Protein AF-0000000084900577 (afdb_homodimer)

Secondary structure (DSSP, 8-state):
-HHHHTB-TTTSSSBP-EEEETT-EEEE-HHHHTT--B-TTT-PBPSEEEE-EE-/-HHHHTB-TTTSSSBP-EEEETT-EEEE-HHHHTT--B-TTT-PBPSEEEE-EE-

Organism: Ciona savignyi (NCBI:txid51511)

Sequence (110 aa):
ELQEERKCKICLDRVSNIVFVPCGHLCCCSECADGMKKCPICRDKIREMYKTFMSELQEERKCKICLDRVSNIVFVPCGHLCCCSECADGMKKCPICRDKIREMYKTFMS

Foldseek 3Di:
DVVQVQAAPPPSPHGQFKAFPPVGDRHHDPVVCPPDQADPPPRDGGPDMDGHDDD/DVVQ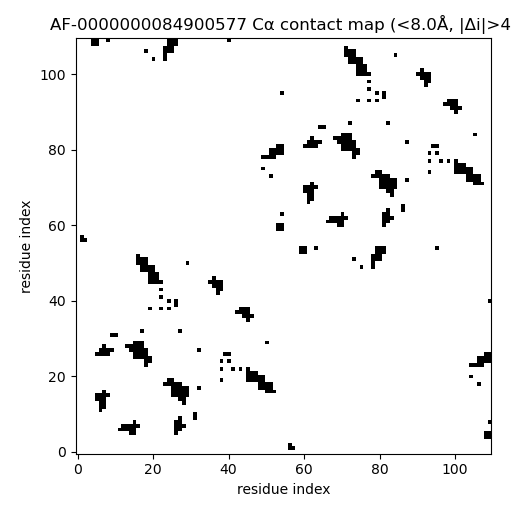VQAAPPPSPHGQFKAFPPVGDRHHDPVVCPPDQADPPPRDGGPDMDGHDDD

InterPro domains:
  IPR001841 Zinc finger, RING-type [PS50089] (8-43)
  IPR001841 Zinc finger, RING-type [SM00184] (8-42)
  IPR013083 Zinc finger, RING/FYVE/PHD-type [G3DSA:3.30.40.10] (1-55)
  IPR050784 Inhibitor of Apoptosis [PTHR10044] (3-55)

pLDDT: mean 94.24, std 9.89, range [53.06, 98.69]

Solvent-accessible surface area (backbone atoms only — not comparable to full-atom values): 6160 Å² total; per-residue (Å²): 113,74,70,61,53,44,25,7,70,80,78,66,69,49,59,37,33,27,32,33,30,81,82,14,45,27,32,27,20,69,77,72,45,61,86,59,53,48,40,90,84,79,58,49,68,49,78,46,75,43,61,48,40,82,79,113,75,72,61,53,44,26,8,71,79,77,66,67,49,58,36,34,27,32,34,30,80,81,12,45,28,33,27,21,69,77,73,44,60,87,60,53,48,42,90,84,81,58,48,68,49,78,45,74,44,63,48,41,82,78

Radius of gyration: 13.31 Å; Cα contacts (8 Å, |Δi|>4): 239; chains: 2; bounding box: 34×35×24 Å

Nearest PDB structures (foldseek):
  6hpr-assembly1_A  TM=9.869E-01  e=1.587E-07  Homo sapiens
  3eb5-assembly1_A-2  TM=9.343E-01  e=1.955E-07  Homo sapiens
  4ic2-assembly1_B  TM=9.456E-01  e=9.699E-07  Homo sapiens
  4ic3-assembly1_B  TM=9.463E-01  e=1.040E-06  Homo sapiens
  2yhn-assembly1_B  TM=9.582E-01  e=3.641E-06  Homo sapiens

Structure (mmCIF, N/CA/C/O backbone):
data_AF-0000000084900577-model_v1
#
loop_
_entity.id
_entity.type
_entity.pdbx_description
1 polymer 'RING-type domain-containing protein'
#
loop_
_atom_site.group_PDB
_atom_site.id
_atom_site.type_symbol
_atom_site.label_atom_id
_atom_site.label_alt_id
_atom_site.label_comp_id
_atom_site.label_asym_id
_atom_site.label_entity_id
_atom_site.label_seq_id
_atom_site.pdbx_PDB_ins_code
_atom_site.Cartn_x
_atom_site.Cartn_y
_atom_site.Cartn_z
_atom_site.occupancy
_atom_site.B_iso_or_equiv
_atom_site.auth_seq_id
_atom_site.auth_comp_id
_atom_site.auth_asym_id
_atom_site.auth_atom_id
_atom_site.pdbx_PDB_model_num
ATOM 1 N N . GLU A 1 1 ? -16.062 10.719 3.273 1 53.41 1 GLU A N 1
ATOM 2 C CA . GLU A 1 1 ? -15.617 10.586 1.893 1 53.41 1 GLU A CA 1
ATOM 3 C C . GLU A 1 1 ? -14.203 10 1.83 1 53.41 1 GLU A C 1
ATOM 5 O O . GLU A 1 1 ? -13.969 9.016 1.119 1 53.41 1 GLU A O 1
ATOM 10 N N . LEU A 1 2 ? -13.109 10.641 2.516 1 58.84 2 LEU A N 1
ATOM 11 C CA . LEU A 1 2 ? -11.727 10.172 2.541 1 58.84 2 LEU A CA 1
ATOM 12 C C . LEU A 1 2 ? -11.625 8.805 3.203 1 58.84 2 LEU A C 1
ATOM 14 O O . LEU A 1 2 ? -10.883 7.938 2.732 1 58.84 2 LEU A O 1
ATOM 18 N N . GLN A 1 3 ? -12.539 8.508 4.188 1 63.06 3 GLN A N 1
ATOM 19 C CA . GLN A 1 3 ? -12.555 7.238 4.902 1 63.06 3 GLN A CA 1
ATOM 20 C C . GLN A 1 3 ? -13.008 6.102 3.99 1 63.06 3 GLN A C 1
ATOM 22 O O . GLN A 1 3 ? -12.492 4.984 4.082 1 63.06 3 GLN A O 1
ATOM 27 N N . GLU A 1 4 ? -13.812 6.441 3.076 1 73.38 4 GLU A N 1
ATOM 28 C CA . GLU A 1 4 ? -14.352 5.41 2.193 1 73.38 4 GLU A CA 1
ATOM 29 C C . GLU A 1 4 ? -13.32 4.98 1.153 1 73.38 4 GLU A C 1
ATOM 31 O O . GLU A 1 4 ? -13.336 3.838 0.688 1 73.38 4 GLU A O 1
ATOM 36 N N . GLU A 1 5 ? -12.391 5.797 0.908 1 80.88 5 GLU A N 1
ATOM 37 C CA . GLU A 1 5 ? -11.375 5.496 -0.098 1 80.88 5 GLU A CA 1
ATOM 38 C C . GLU A 1 5 ? -10.406 4.426 0.397 1 80.88 5 GLU A C 1
ATOM 40 O O . GLU A 1 5 ? -9.883 3.645 -0.397 1 80.88 5 GLU A O 1
ATOM 45 N N . ARG A 1 6 ? -10.328 4.332 1.681 1 88 6 ARG A N 1
ATOM 46 C CA . ARG A 1 6 ? -9.336 3.416 2.238 1 88 6 ARG A CA 1
ATOM 47 C C . ARG A 1 6 ? -9.977 2.08 2.607 1 88 6 ARG A C 1
ATOM 49 O O . ARG A 1 6 ? -9.281 1.152 3.029 1 88 6 ARG A O 1
ATOM 56 N N . LYS A 1 7 ? -11.273 2.016 2.312 1 94.19 7 LYS A N 1
ATOM 57 C CA . LYS A 1 7 ? -11.945 0.772 2.67 1 94.19 7 LYS A CA 1
ATOM 58 C C . LYS A 1 7 ? -11.664 -0.322 1.644 1 94.19 7 LYS A C 1
ATOM 60 O O . LYS A 1 7 ? -11.586 -0.049 0.444 1 94.19 7 LYS A O 1
ATOM 65 N N . CYS A 1 8 ? -11.594 -1.584 2.201 1 97 8 CYS A N 1
ATOM 66 C CA . CYS A 1 8 ? -11.5 -2.758 1.341 1 97 8 CYS A CA 1
ATOM 67 C C . CYS A 1 8 ? -12.656 -2.801 0.346 1 97 8 CYS A C 1
ATOM 69 O O . CYS A 1 8 ? -13.812 -2.67 0.733 1 97 8 CYS A O 1
ATOM 71 N N . LYS A 1 9 ? -12.352 -3.104 -0.891 1 96 9 LYS A N 1
ATOM 72 C CA . LYS A 1 9 ? -13.359 -3.059 -1.943 1 96 9 LYS A CA 1
ATOM 73 C C . LYS A 1 9 ? -14.172 -4.348 -1.981 1 96 9 LYS A C 1
ATOM 75 O O . LYS A 1 9 ? -15.18 -4.438 -2.689 1 96 9 LYS A O 1
ATOM 80 N N . ILE A 1 10 ? -13.781 -5.266 -1.254 1 96.38 10 ILE A N 1
ATOM 81 C CA . ILE A 1 10 ? -14.477 -6.551 -1.26 1 96.38 10 ILE A CA 1
ATOM 82 C C . ILE A 1 10 ? -15.469 -6.605 -0.095 1 96.38 10 ILE A C 1
ATOM 84 O O . ILE A 1 10 ? -16.672 -6.82 -0.298 1 96.38 10 ILE A O 1
ATOM 88 N N . CYS A 1 11 ? -14.992 -6.367 1.161 1 97.31 11 CYS A N 1
ATOM 89 C CA . CYS A 1 11 ? -15.875 -6.512 2.314 1 97.31 11 CYS A CA 1
ATOM 90 C C . CYS A 1 11 ? -16.516 -5.184 2.682 1 97.31 11 CYS A C 1
ATOM 92 O O . CYS A 1 11 ? -17.484 -5.145 3.438 1 97.31 11 CYS A O 1
ATOM 94 N N . LEU A 1 12 ? -15.914 -4.098 2.193 1 95.81 12 LEU A N 1
ATOM 95 C CA . LEU A 1 12 ? -16.375 -2.736 2.436 1 95.81 12 LEU A CA 1
ATOM 96 C C . LEU A 1 12 ? -16.453 -2.447 3.932 1 95.81 12 LEU A C 1
ATOM 98 O O . LEU A 1 12 ? -17.297 -1.67 4.375 1 95.81 12 LEU A O 1
ATOM 102 N N . ASP A 1 13 ? -15.602 -3.076 4.625 1 96.06 13 ASP A N 1
ATOM 103 C CA . ASP A 1 13 ? -15.617 -2.934 6.078 1 96.06 13 ASP A CA 1
ATOM 104 C C . ASP A 1 13 ? -14.219 -2.609 6.609 1 96.06 13 ASP A C 1
ATOM 106 O O . ASP A 1 13 ? -14.031 -1.607 7.301 1 96.06 13 ASP A O 1
ATOM 110 N N . ARG A 1 14 ? -13.305 -3.355 6.309 1 96.56 14 ARG A N 1
ATOM 111 C CA . ARG A 1 14 ? -11.938 -3.213 6.801 1 96.56 14 ARG A CA 1
ATOM 112 C C . ARG A 1 14 ? -11.125 -2.285 5.906 1 96.56 14 ARG A C 1
ATOM 114 O O . ARG A 1 14 ? -11.531 -1.997 4.773 1 96.56 14 ARG A O 1
ATOM 121 N N . VAL A 1 15 ? -10.016 -1.821 6.438 1 94.94 15 VAL A N 1
ATOM 122 C CA . VAL A 1 15 ? -9.117 -0.948 5.688 1 94.94 15 VAL A CA 1
ATOM 123 C C . VAL A 1 15 ? -8.344 -1.766 4.656 1 94.94 15 VAL A C 1
ATOM 125 O O . VAL A 1 15 ? -7.879 -2.869 4.949 1 94.94 15 VAL A O 1
ATOM 128 N N . SER A 1 16 ? -8.227 -1.205 3.377 1 96.62 16 SER A N 1
ATOM 129 C CA . SER A 1 16 ? -7.328 -1.803 2.395 1 96.62 16 SER A CA 1
ATOM 130 C C . SER A 1 16 ? -5.871 -1.677 2.828 1 96.62 16 SER A C 1
ATOM 132 O O . SER A 1 16 ? -5.395 -0.574 3.107 1 96.62 16 SER A O 1
ATOM 134 N N . ASN A 1 17 ? -5.16 -2.893 2.924 1 98.12 17 ASN A N 1
ATOM 135 C CA . ASN A 1 17 ? -3.77 -2.824 3.357 1 98.12 17 ASN A CA 1
ATOM 136 C C . ASN A 1 17 ? -2.904 -3.846 2.623 1 98.12 17 ASN A C 1
ATOM 138 O O . ASN A 1 17 ? -1.805 -4.172 3.074 1 98.12 17 ASN A O 1
ATOM 142 N N . ILE A 1 18 ? -3.359 -4.391 1.556 1 98.69 18 ILE A N 1
ATOM 143 C CA . ILE A 1 18 ? -2.602 -5.328 0.733 1 98.69 18 ILE A CA 1
ATOM 144 C C . ILE A 1 18 ? -2.41 -4.746 -0.667 1 98.69 18 ILE A C 1
ATOM 146 O O . ILE A 1 18 ? -3.379 -4.355 -1.319 1 98.69 18 ILE A O 1
ATOM 150 N N . VAL A 1 19 ? -1.179 -4.727 -1.092 1 98.62 19 VAL A N 1
ATOM 151 C CA . VAL A 1 19 ? -0.879 -4.332 -2.465 1 98.62 19 VAL A CA 1
ATOM 152 C C . VAL A 1 19 ? -0.556 -5.57 -3.299 1 98.62 19 VAL A C 1
ATOM 154 O O . VAL A 1 19 ? 0.135 -6.48 -2.828 1 98.62 19 VAL A O 1
ATOM 157 N N . PHE A 1 20 ? -1.145 -5.594 -4.43 1 98.62 20 PHE A N 1
ATOM 158 C CA . PHE A 1 20 ? -0.86 -6.672 -5.367 1 98.62 20 PHE A CA 1
ATOM 159 C C . PHE A 1 20 ? 0.254 -6.277 -6.328 1 98.62 20 PHE A C 1
ATOM 161 O O . PHE A 1 20 ? 0.235 -5.18 -6.895 1 98.62 20 PHE A O 1
ATOM 168 N N . VAL A 1 21 ? 1.165 -7.234 -6.484 1 98.5 21 VAL A N 1
ATOM 169 C CA . VAL A 1 21 ? 2.273 -7.055 -7.414 1 98.5 21 VAL A CA 1
ATOM 170 C C . VAL A 1 21 ? 2.102 -7.988 -8.609 1 98.5 21 VAL A C 1
ATOM 172 O O . VAL A 1 21 ? 1.808 -9.172 -8.445 1 98.5 21 VAL A O 1
ATOM 175 N N . PRO A 1 22 ? 2.184 -7.473 -9.914 1 98.31 22 PRO A N 1
ATOM 176 C CA . PRO A 1 22 ? 2.91 -6.242 -10.242 1 98.31 22 PRO A CA 1
ATOM 177 C C . PRO A 1 22 ? 1.98 -5.055 -10.484 1 98.31 22 PRO A C 1
ATOM 179 O O . PRO A 1 22 ? 2.449 -3.936 -10.703 1 98.31 22 PRO A O 1
ATOM 182 N N . CYS A 1 23 ? 0.727 -5.223 -10.375 1 98.56 23 CYS A N 1
ATOM 183 C CA . CYS A 1 23 ? -0.162 -4.172 -10.859 1 98.56 23 CYS A CA 1
ATOM 184 C C . CYS A 1 23 ? -0.16 -2.98 -9.906 1 98.56 23 CYS A C 1
ATOM 186 O O . CYS A 1 23 ? -0.417 -1.849 -10.32 1 98.56 23 CYS A O 1
ATOM 188 N N . GLY A 1 24 ? 0.122 -3.234 -8.617 1 98.5 24 GLY A N 1
ATOM 189 C CA . GLY A 1 24 ? 0.282 -2.148 -7.66 1 98.5 24 GLY A CA 1
ATOM 190 C C . GLY A 1 24 ? -1.024 -1.718 -7.023 1 98.5 24 GLY A C 1
ATOM 191 O O . GLY A 1 24 ? -1.045 -0.812 -6.188 1 98.5 24 GLY A O 1
ATOM 192 N N . HIS A 1 25 ? -2.117 -2.334 -7.289 1 98.44 25 HIS A N 1
ATOM 193 C CA . HIS A 1 25 ? -3.377 -1.897 -6.699 1 98.44 25 HIS A CA 1
ATOM 194 C C . HIS A 1 25 ? -3.439 -2.234 -5.215 1 98.44 25 HIS A C 1
ATOM 196 O O . HIS A 1 25 ? -3.191 -3.377 -4.824 1 98.44 25 HIS A O 1
ATOM 202 N N . LEU A 1 26 ? -3.736 -1.271 -4.484 1 98.12 26 LEU A N 1
ATOM 203 C CA . LEU A 1 26 ? -4.047 -1.34 -3.061 1 98.12 26 LEU A CA 1
ATOM 204 C C . LEU A 1 26 ? -5.551 -1.228 -2.826 1 98.12 26 LEU A C 1
ATOM 206 O O . LEU A 1 26 ? -6.105 -0.128 -2.863 1 98.12 26 LEU A O 1
ATOM 210 N N . CYS A 1 27 ? -6.164 -2.5 -2.59 1 97.44 27 CYS A N 1
ATOM 211 C CA . CYS A 1 27 ? -7.617 -2.428 -2.705 1 97.44 27 CYS A CA 1
ATOM 212 C C . CYS A 1 27 ? -8.289 -3.436 -1.782 1 97.44 27 CYS A C 1
ATOM 214 O O . CYS A 1 27 ? -9.516 -3.504 -1.719 1 97.44 27 CYS A O 1
ATOM 216 N N . CYS A 1 28 ? -7.5 -4.215 -1.096 1 96.5 28 CYS A N 1
ATOM 217 C CA . CYS A 1 28 ? -8.078 -5.289 -0.295 1 96.5 28 CYS A CA 1
ATOM 218 C C . CYS A 1 28 ? -7.422 -5.359 1.079 1 96.5 28 CYS A C 1
ATOM 220 O O . CYS A 1 28 ? -6.285 -4.91 1.253 1 96.5 28 CYS A O 1
ATOM 222 N N . CYS A 1 29 ? -8.211 -5.883 2.014 1 98.12 29 CYS A N 1
ATOM 223 C CA . CYS A 1 29 ? -7.637 -6.191 3.318 1 98.12 29 CYS A CA 1
ATOM 224 C C . CYS A 1 29 ? -7.008 -7.578 3.322 1 98.12 29 CYS A C 1
ATOM 226 O O . CYS A 1 29 ? -7.215 -8.359 2.395 1 98.12 29 CYS A O 1
ATOM 228 N N . SER A 1 30 ? -6.332 -7.844 4.371 1 98.06 30 SER A N 1
ATOM 229 C CA . SER A 1 30 ? -5.594 -9.102 4.465 1 98.06 30 SER A CA 1
ATOM 230 C C . SER A 1 30 ? -6.539 -10.297 4.449 1 98.06 30 SER A C 1
ATOM 232 O O . SER A 1 30 ? -6.203 -11.352 3.898 1 98.06 30 SER A O 1
ATOM 234 N N . GLU A 1 31 ? -7.684 -10.188 5.008 1 98.25 31 GLU A N 1
ATOM 235 C CA . GLU A 1 31 ? -8.633 -11.289 5.07 1 98.25 31 GLU A CA 1
ATOM 236 C C . GLU A 1 31 ? -9.219 -11.594 3.695 1 98.25 31 GLU A C 1
ATOM 238 O O . GLU A 1 31 ? -9.312 -12.758 3.301 1 98.25 31 GLU A O 1
ATOM 243 N N . CYS A 1 32 ? -9.5 -10.625 3.01 1 98.31 32 CYS A N 1
ATOM 244 C CA . CYS A 1 32 ? -10.141 -10.805 1.709 1 98.31 32 CYS A CA 1
ATOM 245 C C . CYS A 1 32 ? -9.117 -11.195 0.652 1 98.31 32 CYS A C 1
ATOM 247 O O . CYS A 1 32 ? -9.445 -11.898 -0.307 1 98.31 32 CYS A O 1
ATOM 249 N N . ALA A 1 33 ? -7.871 -10.805 0.825 1 98.56 33 ALA A N 1
ATOM 250 C CA . ALA A 1 33 ? -6.832 -11.047 -0.172 1 98.56 33 ALA A CA 1
ATOM 251 C C . ALA A 1 33 ? -6.398 -12.508 -0.165 1 98.56 33 ALA A C 1
ATOM 253 O O . ALA A 1 33 ? -5.832 -13 -1.146 1 98.56 33 ALA A O 1
ATOM 254 N N . ASP A 1 34 ? -6.648 -13.062 0.913 1 97.25 34 ASP A N 1
ATOM 255 C CA . ASP A 1 34 ? -6.168 -14.43 1.086 1 97.25 34 ASP A CA 1
ATOM 256 C C . ASP A 1 34 ? -6.688 -15.336 -0.022 1 97.25 34 ASP A C 1
ATOM 258 O O . ASP A 1 34 ? -7.898 -15.43 -0.243 1 97.25 34 ASP A O 1
ATOM 262 N N . GLY A 1 35 ? -5.68 -15.938 -0.735 1 96.69 35 GLY A N 1
ATOM 263 C CA . GLY A 1 35 ? -6.039 -16.906 -1.754 1 96.69 35 GLY A CA 1
ATOM 264 C C . GLY A 1 35 ? -6.336 -16.281 -3.102 1 96.69 35 GLY A C 1
ATOM 265 O O . GLY A 1 35 ? -6.633 -16.984 -4.07 1 96.69 35 GLY A O 1
ATOM 266 N N . MET A 1 36 ? -6.352 -15.125 -3.248 1 97.62 36 MET A N 1
ATOM 267 C CA . MET A 1 36 ? -6.621 -14.461 -4.52 1 97.62 36 MET A CA 1
ATOM 268 C C . MET A 1 36 ? -5.484 -14.688 -5.508 1 97.62 36 MET A C 1
ATOM 270 O O . MET A 1 36 ? -4.312 -14.648 -5.133 1 97.62 36 MET A O 1
ATOM 274 N N . LYS A 1 37 ? -5.926 -14.805 -6.738 1 98.25 37 LYS A N 1
ATOM 275 C CA . LYS A 1 37 ? -4.934 -15.047 -7.781 1 98.25 37 LYS A CA 1
ATOM 276 C C . LYS A 1 37 ? -4.91 -13.906 -8.797 1 98.25 37 LYS A C 1
ATOM 278 O O . LYS A 1 37 ? -3.93 -13.734 -9.523 1 98.25 37 LYS A O 1
ATOM 283 N N . LYS A 1 38 ? -6.062 -13.234 -8.859 1 98.62 38 LYS A N 1
ATOM 284 C CA . LYS A 1 38 ? -6.18 -12.086 -9.758 1 98.62 38 LYS A CA 1
ATOM 285 C C . LYS A 1 38 ? -6.605 -10.836 -8.992 1 98.62 38 LYS A C 1
ATOM 287 O O . LYS A 1 38 ? -7.449 -10.906 -8.094 1 98.62 38 LYS A O 1
ATOM 292 N N . CYS A 1 39 ? -5.98 -9.742 -9.336 1 98.38 39 CYS A N 1
ATOM 293 C CA . CYS A 1 39 ? -6.379 -8.461 -8.75 1 98.38 39 CYS A CA 1
ATOM 294 C C . CYS A 1 39 ? -7.855 -8.18 -9.008 1 98.38 39 CYS A C 1
ATOM 296 O O . CYS A 1 39 ? -8.32 -8.289 -10.148 1 98.38 39 CYS A O 1
ATOM 298 N N . PRO A 1 40 ? -8.633 -7.805 -8.07 1 97.25 40 PRO A N 1
ATOM 299 C CA . PRO A 1 40 ? -10.062 -7.566 -8.281 1 97.25 40 PRO A CA 1
ATOM 300 C C . PRO A 1 40 ? -10.336 -6.277 -9.055 1 97.25 40 PRO A C 1
ATOM 302 O O . PRO A 1 40 ? -11.453 -6.062 -9.523 1 97.25 40 PRO A O 1
ATOM 305 N N . ILE A 1 41 ? -9.352 -5.473 -9.18 1 97.5 41 ILE A N 1
ATOM 306 C CA . ILE A 1 41 ? -9.531 -4.184 -9.836 1 97.5 41 ILE A CA 1
ATOM 307 C C . ILE A 1 41 ? -9.203 -4.309 -11.32 1 97.5 41 ILE A C 1
ATOM 309 O O . ILE A 1 41 ? -10.016 -3.955 -12.18 1 97.5 41 ILE A O 1
ATOM 313 N N . CYS A 1 42 ? -8.102 -4.867 -11.656 1 98.19 42 CYS A N 1
ATOM 314 C CA . CYS A 1 42 ? -7.648 -4.875 -13.047 1 98.19 42 CYS A CA 1
ATOM 315 C C . CYS A 1 42 ? -7.602 -6.297 -13.594 1 98.19 42 CYS A C 1
ATOM 317 O O . CYS A 1 42 ? -7.371 -6.496 -14.789 1 98.19 42 CYS A O 1
ATOM 319 N N . ARG A 1 43 ? -7.68 -7.316 -12.758 1 98 43 ARG A N 1
ATOM 320 C CA . ARG A 1 43 ? -7.773 -8.734 -13.078 1 98 43 ARG A CA 1
ATOM 321 C C . ARG A 1 43 ? -6.422 -9.281 -13.531 1 98 43 ARG A C 1
ATOM 323 O O . ARG A 1 43 ? -6.344 -10.391 -14.062 1 98 43 ARG A O 1
ATOM 330 N N . ASP A 1 44 ? -5.379 -8.586 -13.375 1 98.44 44 ASP A N 1
ATOM 331 C CA . ASP A 1 44 ? -4.047 -9.117 -13.648 1 98.44 44 ASP A CA 1
ATOM 332 C C . ASP A 1 44 ? -3.676 -10.211 -12.648 1 98.44 44 ASP A C 1
ATOM 334 O O . ASP A 1 44 ? -4.141 -10.195 -11.508 1 98.44 44 ASP A O 1
ATOM 338 N N . LYS A 1 45 ? -2.824 -11.094 -13.094 1 98.62 45 LYS A N 1
ATOM 339 C CA . LYS A 1 45 ? -2.324 -12.141 -12.203 1 98.62 45 LYS A CA 1
ATOM 340 C C . LYS A 1 45 ? -1.479 -11.555 -11.086 1 98.62 45 LYS A C 1
ATOM 342 O O . LYS A 1 45 ? -0.628 -10.695 -11.328 1 98.62 45 LYS A O 1
ATOM 347 N N . ILE A 1 46 ? -1.771 -12.109 -9.906 1 98.56 46 ILE A N 1
ATOM 348 C CA . ILE A 1 46 ? -0.996 -11.688 -8.742 1 98.56 46 ILE A CA 1
ATOM 349 C C . ILE A 1 46 ? 0.262 -12.547 -8.625 1 98.56 46 ILE A C 1
ATOM 351 O O . ILE A 1 46 ? 0.176 -13.773 -8.508 1 98.56 46 ILE A O 1
ATOM 355 N N . ARG A 1 47 ? 1.355 -11.867 -8.672 1 98.62 47 ARG A N 1
ATOM 356 C CA . ARG A 1 47 ? 2.615 -12.578 -8.469 1 98.62 47 ARG A CA 1
ATOM 357 C C . ARG A 1 47 ? 2.998 -12.602 -6.996 1 98.62 47 ARG A C 1
ATOM 359 O O . ARG A 1 47 ? 3.48 -13.617 -6.492 1 98.62 47 ARG A O 1
ATOM 366 N N . GLU A 1 48 ? 2.865 -11.453 -6.34 1 98.25 48 GLU A N 1
ATOM 367 C CA . GLU A 1 48 ? 3.096 -11.289 -4.91 1 98.25 48 GLU A CA 1
ATOM 368 C C . GLU A 1 48 ? 2.094 -10.32 -4.297 1 98.25 48 GLU A C 1
ATOM 370 O O . GLU A 1 48 ? 1.439 -9.555 -5.016 1 98.25 48 GLU A O 1
ATOM 375 N N . MET A 1 49 ? 1.997 -10.516 -3.02 1 98.44 49 MET A N 1
ATOM 376 C CA . MET A 1 49 ? 1.206 -9.562 -2.24 1 98.44 49 MET A CA 1
ATOM 377 C C . MET A 1 49 ? 1.965 -9.117 -0.998 1 98.44 49 MET A C 1
ATOM 379 O O . MET A 1 49 ? 2.666 -9.906 -0.37 1 98.44 49 MET A O 1
ATOM 383 N N . TYR A 1 50 ? 1.774 -7.824 -0.649 1 98.44 50 TYR A N 1
ATOM 384 C CA . TYR A 1 50 ? 2.457 -7.301 0.527 1 98.44 50 TYR A CA 1
ATOM 385 C C . TYR A 1 50 ? 1.502 -6.496 1.399 1 98.44 50 TYR A C 1
ATOM 387 O O . TYR A 1 50 ? 0.684 -5.727 0.889 1 98.44 50 TYR A O 1
ATOM 395 N N . LYS A 1 51 ? 1.609 -6.754 2.664 1 98.62 51 LYS A N 1
ATOM 396 C CA . LYS A 1 51 ? 0.892 -5.91 3.613 1 98.62 51 LYS A CA 1
ATOM 397 C C . LYS A 1 51 ? 1.543 -4.535 3.729 1 98.62 51 LYS A C 1
ATOM 399 O O . LYS A 1 51 ? 2.77 -4.426 3.793 1 98.62 51 LYS A O 1
ATOM 404 N N . THR A 1 52 ? 0.756 -3.498 3.742 1 98.06 52 THR A N 1
ATOM 405 C CA . THR A 1 52 ? 1.266 -2.133 3.812 1 98.06 52 THR A CA 1
ATOM 406 C C . THR A 1 52 ? 0.845 -1.465 5.121 1 98.06 52 THR A C 1
ATOM 408 O O . THR A 1 52 ? -0.184 -1.817 5.699 1 98.06 52 THR A O 1
ATOM 411 N N . PHE A 1 53 ? 1.63 -0.572 5.516 1 96.94 53 PHE A N 1
ATOM 412 C CA . PHE A 1 53 ? 1.36 0.271 6.676 1 96.94 53 PHE A CA 1
ATOM 413 C C . PHE A 1 53 ? 1.486 1.746 6.312 1 96.94 53 PHE A C 1
ATOM 415 O O . PHE A 1 53 ? 2.59 2.24 6.074 1 96.94 53 PHE A O 1
ATOM 422 N N . MET A 1 54 ? 0.303 2.361 6.242 1 92.19 54 MET A N 1
ATOM 423 C CA . MET A 1 54 ? 0.347 3.791 5.953 1 92.19 54 MET A CA 1
ATOM 424 C C . MET A 1 54 ? 0.849 4.574 7.16 1 92.19 54 MET A C 1
ATOM 426 O O . MET A 1 54 ? 0.34 4.406 8.273 1 92.19 54 MET A O 1
ATOM 430 N N . SER A 1 55 ? 1.896 5.285 6.895 1 83.69 55 SER A N 1
ATOM 431 C CA . SER A 1 55 ? 2.467 6.078 7.98 1 83.69 55 SER A CA 1
ATOM 432 C C . SER A 1 55 ? 2.527 7.559 7.609 1 83.69 55 SER A C 1
ATOM 434 O O . SER A 1 55 ? 2.619 7.906 6.43 1 83.69 55 SER A O 1
ATOM 436 N N . GLU B 1 1 ? -7.496 16.516 8.07 1 53.06 1 GLU B N 1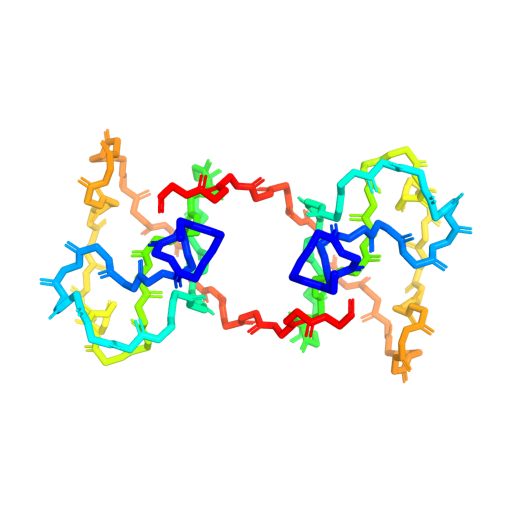
ATOM 437 C CA . GLU B 1 1 ? -6.918 15.469 8.914 1 53.06 1 GLU B CA 1
ATOM 438 C C . GLU B 1 1 ? -6.633 14.203 8.102 1 53.06 1 GLU B C 1
ATOM 440 O O . GLU B 1 1 ? -5.52 13.688 8.133 1 53.06 1 GLU B O 1
ATOM 445 N N . LEU B 1 2 ? -7.691 13.547 7.418 1 57.5 2 LEU B N 1
ATOM 446 C CA . LEU B 1 2 ? -7.547 12.336 6.617 1 57.5 2 LEU B CA 1
ATOM 447 C C . LEU B 1 2 ? -6.613 12.578 5.434 1 57.5 2 LEU B C 1
ATOM 449 O O . LEU B 1 2 ? -5.777 11.727 5.113 1 57.5 2 LEU B O 1
ATOM 453 N N . GLN B 1 3 ? -6.574 13.836 4.871 1 61.97 3 GLN B N 1
ATOM 454 C CA . GLN B 1 3 ? -5.723 14.203 3.742 1 61.97 3 GLN B CA 1
ATOM 455 C C . GLN B 1 3 ? -4.25 14.211 4.145 1 61.97 3 GLN B C 1
ATOM 457 O O . GLN B 1 3 ? -3.383 13.828 3.355 1 61.97 3 GLN B O 1
ATOM 462 N N . GLU B 1 4 ? -4.035 14.477 5.367 1 73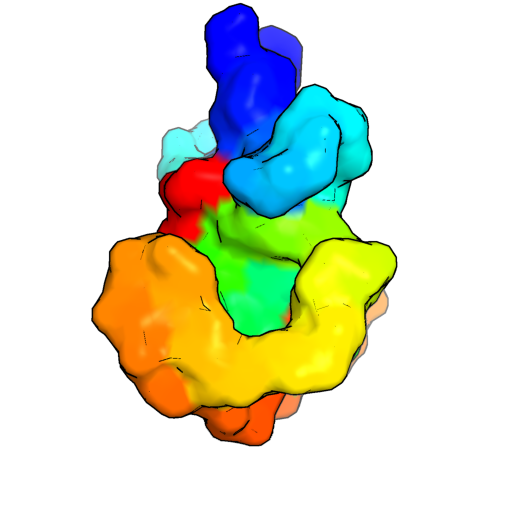.19 4 GLU B N 1
ATOM 463 C CA . GLU B 1 4 ? -2.654 14.578 5.828 1 73.19 4 GLU B CA 1
ATOM 464 C C . GLU B 1 4 ? -2.033 13.203 6.027 1 73.19 4 GLU B C 1
ATOM 466 O O . GLU B 1 4 ? -0.819 13.039 5.895 1 73.19 4 GLU B O 1
ATOM 471 N N . GLU B 1 5 ? -2.828 12.234 6.18 1 80.62 5 GLU B N 1
ATOM 472 C CA . GLU B 1 5 ? -2.332 10.875 6.414 1 80.62 5 GLU B CA 1
ATOM 473 C C . GLU B 1 5 ? -1.742 10.273 5.145 1 80.62 5 GLU B C 1
ATOM 475 O O . GLU B 1 5 ? -0.808 9.477 5.203 1 80.62 5 GLU B O 1
ATOM 480 N N . ARG B 1 6 ? -2.189 10.797 4.055 1 88.06 6 ARG B N 1
ATOM 481 C CA . ARG B 1 6 ? -1.768 10.195 2.791 1 88.06 6 ARG B CA 1
ATOM 482 C C . ARG B 1 6 ? -0.614 10.977 2.172 1 88.06 6 ARG B C 1
ATOM 484 O O . ARG B 1 6 ? -0.075 10.586 1.136 1 88.06 6 ARG B O 1
ATOM 491 N N . LYS B 1 7 ? -0.215 12.008 2.914 1 94.06 7 LYS B N 1
ATOM 492 C CA . LYS B 1 7 ? 0.865 12.82 2.363 1 94.06 7 LYS B CA 1
ATOM 493 C C . LYS B 1 7 ? 2.221 12.156 2.58 1 94.06 7 LYS B C 1
ATOM 495 O O . LYS B 1 7 ? 2.459 11.547 3.625 1 94.06 7 LYS B O 1
ATOM 500 N N . CYS B 1 8 ? 3.109 12.383 1.554 1 96.94 8 CYS B N 1
ATOM 501 C CA . CYS B 1 8 ? 4.5 11.953 1.682 1 96.94 8 CYS B CA 1
ATOM 502 C C . CYS B 1 8 ? 5.137 12.547 2.932 1 96.94 8 CYS B C 1
ATOM 504 O O . CYS B 1 8 ? 5.055 13.758 3.164 1 96.94 8 CYS B O 1
ATOM 506 N N . LYS B 1 9 ? 5.871 11.75 3.652 1 95.94 9 LYS B N 1
ATOM 507 C CA . LYS B 1 9 ? 6.434 12.188 4.926 1 95.94 9 LYS B CA 1
ATOM 508 C C . LYS B 1 9 ? 7.746 12.945 4.719 1 95.94 9 LYS B C 1
ATOM 510 O O . LYS B 1 9 ? 8.289 13.523 5.66 1 95.94 9 LYS B O 1
ATOM 515 N N . ILE B 1 10 ? 8.195 12.953 3.566 1 96.38 10 ILE B N 1
ATOM 516 C CA . ILE B 1 10 ? 9.461 13.617 3.289 1 96.38 10 ILE B CA 1
ATOM 517 C C . ILE B 1 10 ? 9.203 15.023 2.748 1 96.38 10 ILE B C 1
ATOM 519 O O . ILE B 1 10 ? 9.68 16.016 3.312 1 96.38 10 ILE B 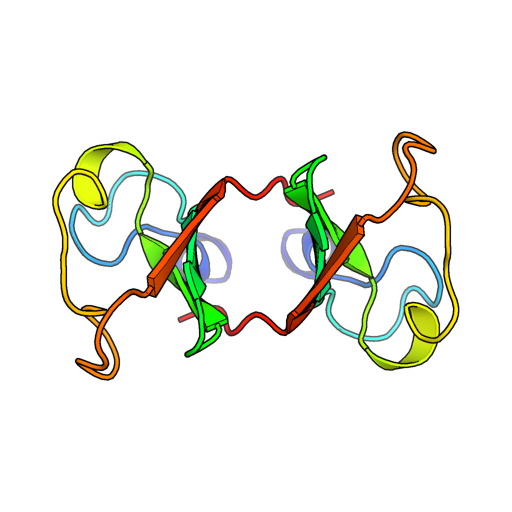O 1
ATOM 523 N N . CYS B 1 11 ? 8.391 15.148 1.67 1 97.25 11 CYS B N 1
ATOM 524 C CA . CYS B 1 11 ? 8.195 16.453 1.057 1 97.25 11 CYS B CA 1
ATOM 525 C C . CYS B 1 11 ? 6.957 17.141 1.623 1 97.25 11 CYS B C 1
ATOM 527 O O . CYS B 1 11 ? 6.777 18.344 1.445 1 97.25 11 CYS B O 1
ATOM 529 N N . LEU B 1 12 ? 6.086 16.328 2.23 1 95.75 12 LEU B N 1
ATOM 530 C CA . LEU B 1 12 ? 4.848 16.812 2.834 1 95.75 12 LEU B CA 1
ATOM 531 C C . LEU B 1 12 ? 3.982 17.531 1.806 1 95.75 12 LEU B C 1
ATOM 533 O O . LEU B 1 12 ? 3.254 18.469 2.146 1 95.75 12 LEU B O 1
ATOM 537 N N . ASP B 1 13 ? 4.117 17.094 0.633 1 96.06 13 ASP B N 1
ATOM 538 C CA . ASP B 1 13 ? 3.395 17.75 -0.452 1 96.06 13 ASP B CA 1
ATOM 539 C C . ASP B 1 13 ? 2.65 16.719 -1.311 1 96.06 13 ASP B C 1
ATOM 541 O O . ASP B 1 13 ? 1.438 16.828 -1.498 1 96.06 13 ASP B O 1
ATOM 545 N N . ARG B 1 14 ? 3.295 15.797 -1.793 1 96.56 14 ARG B N 1
ATOM 546 C CA . ARG B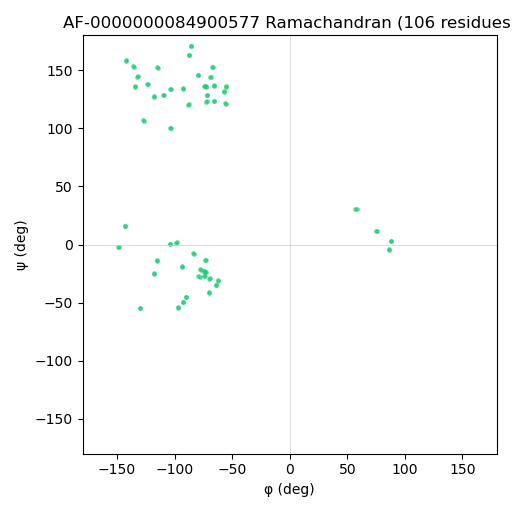 1 14 ? 2.73 14.797 -2.689 1 96.56 14 ARG B CA 1
ATOM 547 C C . ARG B 1 14 ? 2.137 13.633 -1.901 1 96.56 14 ARG B C 1
ATOM 549 O O . ARG B 1 14 ? 2.412 13.477 -0.711 1 96.56 14 ARG B O 1
ATOM 556 N N . VAL B 1 15 ? 1.307 12.867 -2.576 1 94.94 15 VAL B N 1
ATOM 557 C CA . VAL B 1 15 ? 0.686 11.695 -1.967 1 94.94 15 VAL B CA 1
ATOM 558 C C . VAL B 1 15 ? 1.716 10.578 -1.83 1 94.94 15 VAL B C 1
ATOM 560 O O . VAL B 1 15 ? 2.506 10.336 -2.746 1 94.94 15 VAL B O 1
ATOM 563 N N . SER B 1 16 ? 1.716 9.891 -0.62 1 96.62 16 SER B N 1
ATOM 564 C CA . SER B 1 16 ? 2.508 8.672 -0.477 1 96.62 16 SER B CA 1
ATOM 565 C C . SER B 1 16 ? 1.971 7.555 -1.368 1 96.62 16 SER B C 1
ATOM 567 O O . SER B 1 16 ? 0.788 7.215 -1.303 1 96.62 16 SER B O 1
ATOM 569 N N . ASN B 1 17 ? 2.9 7.004 -2.271 1 98.12 17 ASN B N 1
ATOM 570 C CA . ASN B 1 17 ? 2.428 5.949 -3.164 1 98.12 17 ASN B CA 1
ATOM 571 C C . ASN B 1 17 ? 3.502 4.887 -3.393 1 98.12 17 ASN B C 1
ATOM 573 O O . ASN B 1 17 ? 3.426 4.121 -4.355 1 98.12 17 ASN B O 1
ATOM 577 N N . ILE B 1 18 ? 4.516 4.836 -2.602 1 98.69 18 ILE B N 1
ATOM 578 C CA . ILE B 1 18 ? 5.566 3.828 -2.678 1 98.69 18 ILE B CA 1
ATOM 579 C C . ILE B 1 18 ? 5.594 3.014 -1.386 1 98.69 18 ILE B C 1
ATOM 581 O O . ILE B 1 18 ? 5.664 3.576 -0.291 1 98.69 18 ILE B O 1
ATOM 585 N N . VAL B 1 19 ? 5.535 1.721 -1.541 1 98.62 19 VAL B N 1
ATOM 586 C CA . VAL B 1 19 ? 5.699 0.829 -0.398 1 98.62 19 VAL B CA 1
ATOM 587 C C . VAL B 1 19 ? 7.098 0.213 -0.417 1 98.62 19 VAL B C 1
ATOM 589 O O . VAL B 1 19 ? 7.605 -0.159 -1.479 1 98.62 19 VAL B O 1
ATOM 592 N N . PHE B 1 20 ? 7.684 0.238 0.717 1 98.62 20 PHE B N 1
ATOM 593 C CA . PHE B 1 20 ? 8.992 -0.392 0.868 1 98.62 20 PHE B CA 1
ATOM 594 C C . PHE B 1 20 ? 8.844 -1.831 1.348 1 98.62 20 PHE B C 1
ATOM 596 O O . PHE B 1 20 ? 8.102 -2.104 2.291 1 98.62 20 PHE B O 1
ATOM 603 N N . VAL B 1 21 ? 9.602 -2.697 0.662 1 98.5 21 VAL B N 1
ATOM 604 C CA . VAL B 1 21 ? 9.641 -4.109 1.027 1 98.5 21 VAL B CA 1
ATOM 605 C C . VAL B 1 21 ? 10.992 -4.457 1.634 1 98.5 21 VAL B C 1
ATOM 607 O O . VAL B 1 21 ? 12.039 -4.078 1.094 1 98.5 21 VAL B O 1
ATOM 610 N N . PRO B 1 22 ? 11.062 -5.117 2.861 1 98.31 22 PRO B N 1
ATOM 611 C CA . PRO B 1 22 ? 9.969 -5.957 3.365 1 98.31 22 PRO B CA 1
ATOM 612 C C . PRO B 1 22 ? 9.164 -5.277 4.465 1 98.31 22 PRO B C 1
ATOM 614 O O . PRO B 1 22 ? 8.164 -5.836 4.941 1 98.31 22 PRO B O 1
ATOM 617 N N . CYS B 1 23 ? 9.484 -4.105 4.832 1 98.62 23 CYS B N 1
ATOM 618 C CA . CYS B 1 23 ? 8.883 -3.562 6.047 1 98.62 23 CYS B CA 1
ATOM 619 C C . CYS B 1 23 ? 7.426 -3.184 5.816 1 98.62 23 CYS B C 1
ATOM 621 O O . CYS B 1 23 ? 6.625 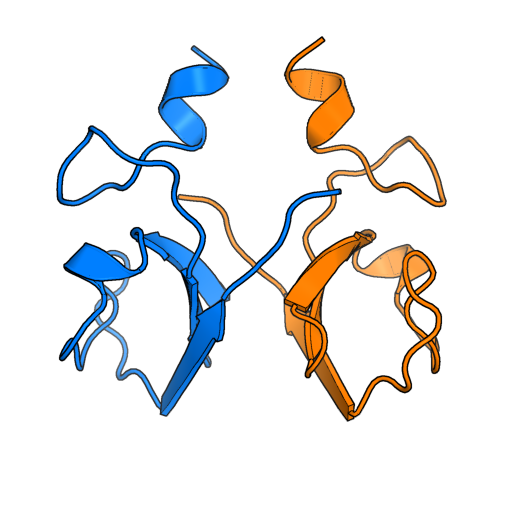-3.178 6.754 1 98.62 23 CYS B O 1
ATOM 623 N N . GLY B 1 24 ? 7.078 -2.848 4.566 1 98.5 24 GLY B N 1
ATOM 624 C CA . GLY B 1 24 ? 5.684 -2.605 4.219 1 98.5 24 GLY B CA 1
ATOM 625 C C . GLY B 1 24 ? 5.258 -1.167 4.445 1 98.5 24 GLY B C 1
ATOM 626 O O . GLY B 1 24 ? 4.102 -0.812 4.195 1 98.5 24 GLY B O 1
ATOM 627 N N . HIS B 1 25 ? 6.109 -0.285 4.844 1 98.44 25 HIS B N 1
ATOM 628 C CA . HIS B 1 25 ? 5.691 1.09 5.09 1 98.44 25 HIS B CA 1
ATOM 629 C C . HIS B 1 25 ? 5.391 1.817 3.783 1 98.44 25 HIS B C 1
ATOM 631 O O . HIS B 1 25 ? 6.207 1.805 2.859 1 98.44 25 HIS B O 1
ATOM 637 N N . LEU B 1 26 ? 4.266 2.387 3.762 1 98.06 26 LEU B N 1
ATOM 638 C CA . LEU B 1 26 ? 3.793 3.297 2.725 1 98.06 26 LEU B CA 1
ATOM 639 C C . LEU B 1 26 ? 3.844 4.742 3.207 1 98.06 26 LEU B C 1
ATOM 641 O O . LEU B 1 26 ? 2.965 5.188 3.947 1 98.06 26 LEU B O 1
ATOM 645 N N . CYS B 1 27 ? 5.004 5.441 2.715 1 97.38 27 CYS B N 1
ATOM 646 C CA . CYS B 1 27 ? 5.223 6.691 3.436 1 97.38 27 CYS B CA 1
ATOM 647 C C . CYS B 1 27 ? 5.863 7.738 2.529 1 97.38 27 CYS B C 1
ATOM 649 O O . CYS B 1 27 ? 6.109 8.867 2.955 1 97.38 27 CYS B O 1
ATOM 651 N N . CYS B 1 28 ? 6.148 7.363 1.312 1 96.69 28 CYS B N 1
ATOM 652 C CA . CYS B 1 28 ? 6.879 8.266 0.433 1 96.69 28 CYS B CA 1
ATOM 653 C C . CYS B 1 28 ? 6.258 8.297 -0.958 1 96.69 28 CYS B C 1
ATOM 655 O O . CYS B 1 28 ? 5.605 7.34 -1.371 1 96.69 28 CYS B O 1
ATOM 657 N N . CYS B 1 29 ? 6.469 9.43 -1.596 1 98.12 29 CYS B N 1
ATOM 658 C CA . CYS B 1 29 ? 6.109 9.516 -3.008 1 98.12 29 CYS B CA 1
ATOM 659 C C . CYS B 1 29 ? 7.242 9 -3.889 1 98.12 29 CYS B C 1
ATOM 661 O O . CYS B 1 29 ? 8.359 8.789 -3.412 1 98.12 29 CYS B O 1
ATOM 663 N N . SER B 1 30 ? 6.93 8.875 -5.129 1 98.06 30 SER B N 1
ATOM 664 C CA . SER B 1 30 ? 7.891 8.305 -6.066 1 98.06 30 SER B CA 1
ATOM 665 C C . SER B 1 30 ? 9.133 9.18 -6.191 1 98.06 30 SER B C 1
ATOM 667 O O . SER B 1 30 ? 10.242 8.672 -6.359 1 98.06 30 SER B O 1
ATOM 669 N N . GLU B 1 31 ? 9 10.453 -6.117 1 98.25 31 GLU B N 1
ATOM 670 C CA . GLU B 1 31 ? 10.125 11.375 -6.262 1 98.25 31 GLU B CA 1
ATOM 671 C C . GLU B 1 31 ? 11.062 11.297 -5.059 1 98.25 31 GLU B C 1
ATOM 673 O O . GLU B 1 31 ? 12.281 11.25 -5.219 1 98.25 31 GLU B O 1
ATOM 678 N N . CYS B 1 32 ? 10.523 11.227 -3.965 1 98.31 32 CYS B N 1
ATOM 679 C CA . CYS B 1 32 ? 11.32 11.219 -2.746 1 98.31 32 CYS B CA 1
ATOM 680 C C . CYS B 1 32 ? 11.938 9.844 -2.504 1 98.31 32 CYS B C 1
ATOM 682 O O . CYS B 1 32 ? 13.023 9.742 -1.922 1 98.31 32 CYS B O 1
ATOM 684 N N . ALA B 1 33 ? 11.305 8.789 -2.979 1 98.56 33 ALA B N 1
ATOM 685 C CA . ALA B 1 33 ? 11.758 7.426 -2.725 1 98.56 33 ALA B CA 1
ATOM 686 C C . ALA B 1 33 ? 12.992 7.094 -3.559 1 98.56 33 ALA B C 1
ATOM 688 O O . ALA B 1 33 ? 13.742 6.172 -3.23 1 98.56 33 ALA B O 1
ATOM 689 N N . ASP B 1 34 ? 13.078 7.809 -4.562 1 97.31 34 ASP B N 1
ATOM 690 C CA . ASP B 1 34 ? 14.148 7.508 -5.508 1 97.31 34 ASP B CA 1
ATOM 691 C C . ASP B 1 34 ? 15.516 7.508 -4.816 1 97.31 34 ASP B C 1
ATOM 693 O O . ASP B 1 34 ? 15.891 8.492 -4.176 1 97.31 34 ASP B O 1
ATOM 697 N N . GLY B 1 35 ? 16.172 6.312 -4.934 1 96.75 35 GLY B N 1
ATOM 698 C CA . GLY B 1 35 ? 17.516 6.207 -4.41 1 96.75 35 GLY B CA 1
ATOM 699 C C . GLY B 1 35 ? 17.562 5.848 -2.938 1 96.75 35 GLY B C 1
ATOM 700 O O . GLY B 1 35 ? 18.641 5.703 -2.359 1 96.75 35 GLY B O 1
ATOM 701 N N . MET B 1 36 ? 16.578 5.75 -2.297 1 97.62 36 MET B N 1
ATOM 702 C CA . MET B 1 36 ? 16.562 5.398 -0.879 1 97.62 36 MET B CA 1
ATOM 703 C C . MET B 1 36 ? 16.984 3.949 -0.669 1 97.62 36 MET B C 1
ATOM 705 O O . MET B 1 36 ? 16.594 3.066 -1.435 1 97.62 36 MET B O 1
ATOM 709 N N . LYS B 1 37 ? 17.672 3.811 0.435 1 98.31 37 LYS B N 1
ATOM 710 C CA . LYS B 1 37 ? 18.156 2.465 0.74 1 98.31 37 LYS B CA 1
ATOM 711 C C . LYS B 1 37 ? 17.547 1.951 2.045 1 98.31 37 LYS B C 1
ATOM 713 O O . LYS B 1 37 ? 17.516 0.743 2.287 1 98.31 37 LYS B O 1
ATOM 718 N N . LYS B 1 38 ? 17.188 2.93 2.873 1 98.62 38 LYS B N 1
ATOM 719 C CA . LYS B 1 38 ? 16.547 2.594 4.145 1 98.62 38 LYS B CA 1
ATOM 720 C C . LYS B 1 38 ? 15.188 3.273 4.273 1 98.62 38 LYS B C 1
ATOM 722 O O . LYS B 1 38 ? 15.023 4.434 3.883 1 98.62 38 LYS B O 1
ATOM 727 N N . CYS B 1 39 ? 14.227 2.521 4.781 1 98.38 39 CYS B N 1
ATOM 728 C CA . CYS B 1 39 ? 12.914 3.094 5.051 1 98.38 39 CYS B CA 1
ATOM 729 C C . CYS B 1 39 ? 13.023 4.289 5.992 1 98.38 39 CYS B C 1
ATOM 731 O O . CYS B 1 39 ? 13.664 4.203 7.039 1 98.38 39 CYS B O 1
ATOM 733 N N . PRO B 1 40 ? 12.438 5.395 5.734 1 97.25 40 PRO B N 1
ATOM 734 C CA . PRO B 1 40 ? 12.555 6.574 6.594 1 97.25 40 PRO B CA 1
ATOM 735 C C . PRO B 1 40 ? 11.773 6.43 7.898 1 97.25 40 PRO B C 1
ATOM 737 O O . PRO B 1 40 ? 11.969 7.207 8.836 1 97.25 40 PRO B O 1
ATOM 740 N N . ILE B 1 41 ? 10.93 5.449 7.945 1 97.5 41 ILE B N 1
ATOM 741 C CA . ILE B 1 41 ? 10.086 5.277 9.117 1 97.5 41 ILE B CA 1
ATOM 742 C C . ILE B 1 41 ? 10.758 4.32 10.102 1 97.5 41 ILE B C 1
ATOM 744 O O . ILE B 1 41 ? 10.93 4.648 11.273 1 97.5 41 ILE B O 1
ATOM 748 N N . CYS B 1 42 ? 11.211 3.203 9.664 1 98.19 42 CYS B N 1
ATOM 749 C CA . CYS B 1 42 ? 11.711 2.178 10.57 1 98.19 42 CYS B CA 1
ATOM 750 C C . CYS B 1 42 ? 13.203 1.939 10.352 1 98.19 42 CYS B C 1
ATOM 752 O O . CYS B 1 42 ? 13.836 1.205 11.117 1 98.19 42 CYS B O 1
ATOM 754 N N . ARG B 1 43 ? 13.766 2.43 9.266 1 98.06 43 ARG B N 1
ATOM 755 C CA . ARG B 1 43 ? 15.188 2.418 8.922 1 98.06 43 ARG B CA 1
ATOM 756 C C . ARG B 1 43 ? 15.633 1.027 8.484 1 98.06 43 ARG B C 1
ATOM 758 O O . ARG B 1 43 ? 16.828 0.757 8.383 1 98.06 43 ARG B O 1
ATOM 765 N N . ASP B 1 44 ? 14.75 0.125 8.242 1 98.44 44 ASP B N 1
ATOM 766 C CA . ASP B 1 44 ? 15.109 -1.169 7.668 1 98.44 44 ASP B CA 1
ATOM 767 C C . ASP B 1 44 ? 15.617 -1.015 6.238 1 98.44 44 ASP B C 1
ATOM 769 O O . ASP B 1 44 ? 15.219 -0.086 5.531 1 98.44 44 ASP B O 1
ATOM 773 N N . LYS B 1 45 ? 16.453 -1.935 5.848 1 98.62 45 LYS B N 1
ATOM 774 C CA . LYS B 1 45 ? 16.938 -1.944 4.473 1 98.62 45 LYS B CA 1
ATOM 775 C C . LYS B 1 45 ? 15.812 -2.221 3.49 1 98.62 45 LYS B C 1
ATOM 777 O O . LYS B 1 45 ? 15 -3.123 3.711 1 98.62 45 LYS B O 1
ATOM 782 N N . ILE B 1 46 ? 15.875 -1.426 2.428 1 98.56 46 ILE B N 1
ATOM 783 C CA . ILE B 1 46 ? 14.891 -1.615 1.369 1 98.56 46 ILE B CA 1
ATOM 784 C C . ILE B 1 46 ? 15.398 -2.654 0.372 1 98.56 46 ILE B C 1
ATOM 786 O O . ILE B 1 46 ? 16.453 -2.479 -0.233 1 98.56 46 ILE B O 1
ATOM 790 N N . ARG B 1 47 ? 14.633 -3.67 0.258 1 98.62 47 ARG B N 1
ATOM 791 C CA . ARG B 1 47 ? 14.969 -4.68 -0.74 1 98.62 47 ARG B CA 1
ATOM 792 C C . ARG B 1 47 ? 14.32 -4.359 -2.082 1 98.62 47 ARG B C 1
ATOM 794 O O . ARG B 1 47 ? 14.945 -4.527 -3.133 1 98.62 47 ARG B O 1
ATOM 801 N N . GLU B 1 48 ? 13.039 -3.998 -2.031 1 98.25 48 GLU B N 1
ATOM 802 C CA . GLU B 1 48 ? 12.266 -3.572 -3.191 1 98.25 48 GLU B CA 1
ATOM 803 C C . GLU B 1 48 ? 11.312 -2.438 -2.83 1 98.25 48 GLU B C 1
ATOM 805 O O . GLU B 1 48 ? 11.031 -2.203 -1.651 1 98.25 48 GLU B O 1
ATOM 810 N N . MET B 1 49 ? 10.977 -1.774 -3.895 1 98.44 49 MET B N 1
ATOM 811 C CA . MET B 1 49 ? 9.938 -0.757 -3.764 1 98.44 49 MET B CA 1
ATOM 812 C C . MET B 1 49 ? 8.891 -0.905 -4.863 1 98.44 49 MET B C 1
ATOM 814 O O . MET B 1 49 ? 9.219 -1.228 -6.004 1 98.44 49 MET B O 1
ATOM 818 N N . TYR B 1 50 ? 7.625 -0.611 -4.484 1 98.38 50 TYR B N 1
ATOM 819 C CA . TYR B 1 50 ? 6.555 -0.719 -5.469 1 98.38 50 TYR B CA 1
ATOM 820 C C . TYR B 1 50 ? 5.637 0.496 -5.41 1 98.38 50 TYR B C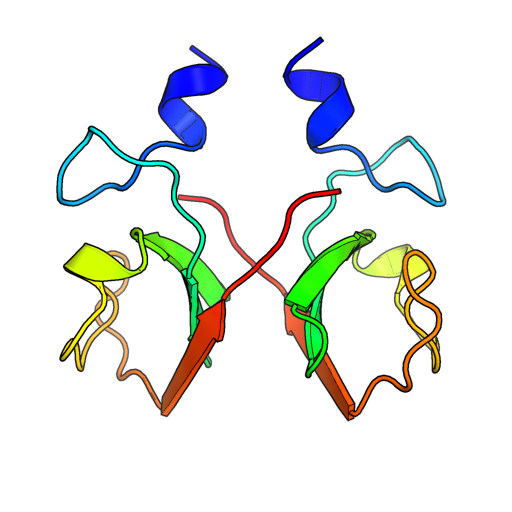 1
ATOM 822 O O . TYR B 1 50 ? 5.297 0.974 -4.324 1 98.38 50 TYR B O 1
ATOM 830 N N . LYS B 1 51 ? 5.32 0.97 -6.578 1 98.62 51 LYS B N 1
ATOM 831 C CA . LYS B 1 51 ? 4.293 2.002 -6.66 1 98.62 51 LYS B CA 1
ATOM 832 C C . LYS B 1 51 ? 2.906 1.419 -6.41 1 98.62 51 LYS B C 1
ATOM 834 O O . LYS B 1 51 ? 2.576 0.347 -6.922 1 98.62 51 LYS B O 1
ATOM 839 N N . THR B 1 52 ? 2.113 2.096 -5.625 1 98.06 52 THR B N 1
ATOM 840 C CA . THR B 1 52 ? 0.775 1.621 -5.289 1 98.06 52 THR B CA 1
A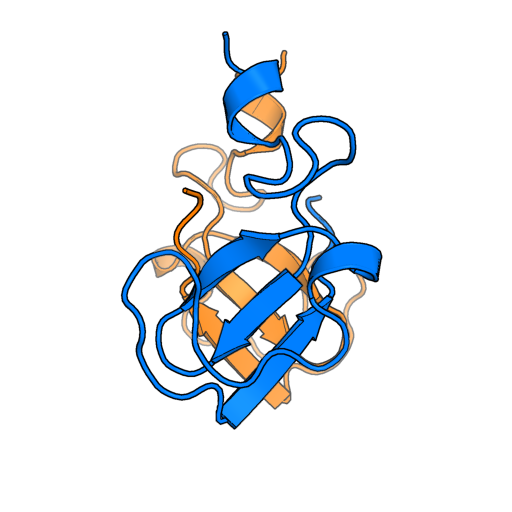TOM 841 C C . THR B 1 52 ? -0.289 2.551 -5.863 1 98.06 52 THR B C 1
ATOM 843 O O . THR B 1 52 ? -0.039 3.74 -6.066 1 98.06 52 THR B O 1
ATOM 846 N N . PHE B 1 53 ? -1.384 1.979 -6.113 1 96.94 53 PHE B N 1
ATOM 847 C CA . PHE B 1 53 ? -2.572 2.701 -6.555 1 96.94 53 PHE B CA 1
ATOM 848 C C . PHE B 1 53 ? -3.766 2.373 -5.664 1 96.94 53 PHE B C 1
ATOM 850 O O . PHE B 1 53 ? -4.297 1.261 -5.711 1 96.94 53 PHE B O 1
ATOM 857 N N . MET B 1 54 ? -4.09 3.383 -4.832 1 92.19 54 MET B N 1
ATOM 858 C CA . MET B 1 54 ? -5.258 3.162 -3.984 1 92.19 54 MET B CA 1
ATOM 859 C C . MET B 1 54 ? -6.543 3.215 -4.805 1 92.19 54 MET B C 1
ATOM 861 O O . MET B 1 54 ? -6.762 4.16 -5.562 1 92.19 54 MET B O 1
ATOM 865 N N . SER B 1 55 ? -7.246 2.15 -4.707 1 83.75 55 SER B N 1
ATOM 866 C CA . SER B 1 55 ? -8.5 2.094 -5.449 1 83.75 55 SER B CA 1
ATOM 867 C C . SER B 1 55 ? -9.68 1.844 -4.516 1 83.75 55 SER B C 1
ATOM 869 O O . SER B 1 55 ? -9.523 1.231 -3.457 1 83.75 55 SER B O 1
#